Protein 2FFM (pdb70)

Structure (mmCIF, N/CA/C/O backbone):
data_2FFM
#
_entry.id   2FFM
#
_cell.length_a   40.235
_cell.length_b   40.235
_cell.length_c   122.947
_cell.angle_alpha   90.00
_cell.angle_beta   90.00
_cell.angle_gamma   90.00
#
_symmetry.space_group_name_H-M   'P 41 21 2'
#
loop_
_entity.id
_entity.type
_entity.pdbx_description
1 polymer SAV1430
2 water water
#
loop_
_atom_site.group_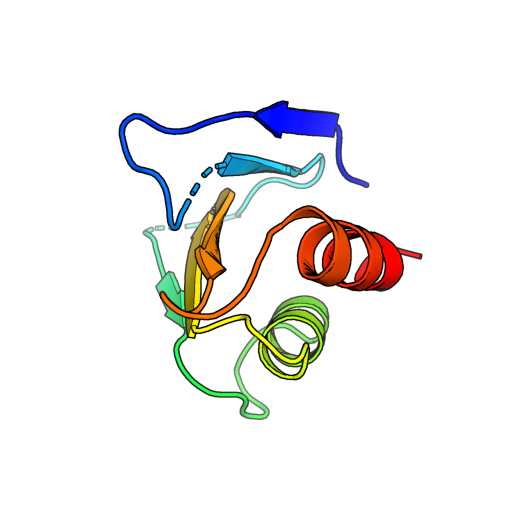PDB
_atom_site.id
_atom_site.type_symbol
_atom_site.label_atom_id
_atom_site.label_alt_id
_atom_site.label_comp_id
_atom_site.label_asym_id
_atom_site.label_entity_id
_atom_site.label_seq_id
_atom_site.pdbx_PDB_ins_code
_atom_site.Cartn_x
_atom_site.Cartn_y
_atom_site.Cartn_z
_atom_site.occupancy
_atom_site.B_iso_or_equiv
_atom_site.auth_seq_id
_atom_site.auth_comp_id
_atom_site.auth_asym_id
_atom_site.auth_atom_id
_atom_site.pdbx_PDB_model_num
ATOM 9 N N . LYS A 1 2 ? 29.323 8.034 7.222 1.00 62.69 2 LYS A N 1
ATOM 10 C CA . LYS A 1 2 ? 29.153 8.748 8.479 1.00 59.94 2 LYS A CA 1
ATOM 11 C C . LYS A 1 2 ? 28.944 7.836 9.684 1.00 58.02 2 LYS A C 1
ATOM 12 O O . LYS A 1 2 ? 28.314 6.782 9.586 1.00 58.34 2 LYS A O 1
ATOM 18 N N . ILE A 1 3 ? 29.476 8.259 10.826 1.00 55.64 3 ILE A N 1
ATOM 19 C CA . ILE A 1 3 ? 29.314 7.521 12.069 1.00 51.38 3 ILE A CA 1
ATOM 20 C C . ILE A 1 3 ? 27.971 7.938 12.647 1.00 49.36 3 ILE A C 1
ATOM 21 O O . ILE A 1 3 ? 27.701 9.129 12.790 1.00 48.81 3 ILE A O 1
ATOM 26 N N . ILE A 1 4 ? 27.134 6.958 12.975 1.00 47.24 4 ILE A N 1
ATOM 27 C CA . ILE A 1 4 ? 25.816 7.230 13.539 1.00 44.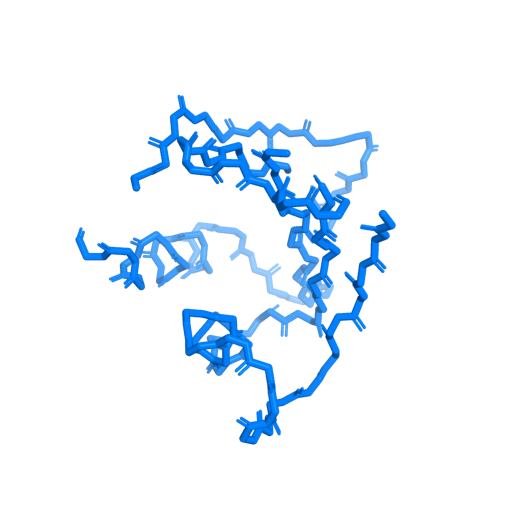93 4 ILE A CA 1
ATOM 28 C C . ILE A 1 4 ? 25.772 6.978 15.043 1.00 41.23 4 ILE A C 1
ATOM 29 O O . ILE A 1 4 ? 24.866 7.454 15.728 1.00 41.38 4 ILE A O 1
ATOM 34 N N . SER A 1 5 ? 26.757 6.240 15.552 1.00 38.29 5 SER A N 1
ATOM 35 C CA . SER A 1 5 ? 26.812 5.915 16.978 1.00 35.69 5 SER A CA 1
ATOM 36 C C . SER A 1 5 ? 28.148 5.337 17.444 1.00 33.71 5 SER A C 1
ATOM 37 O O . SER A 1 5 ? 28.745 4.513 16.761 1.00 34.63 5 SER A O 1
ATOM 40 N N . ILE A 1 6 ? 28.602 5.782 18.613 1.00 31.37 6 ILE A N 1
ATOM 41 C CA . ILE A 1 6 ? 29.848 5.317 19.221 1.00 31.60 6 ILE A CA 1
ATOM 42 C C . ILE A 1 6 ? 29.494 4.874 20.635 1.00 32.50 6 ILE A C 1
ATOM 43 O O . ILE A 1 6 ? 28.928 5.650 21.412 1.00 31.52 6 ILE A O 1
ATOM 48 N N . SER A 1 7 ? 29.803 3.630 20.977 1.00 33.25 7 SER A N 1
ATOM 49 C CA . SER A 1 7 ? 29.457 3.146 22.310 1.00 34.11 7 SER A CA 1
ATOM 50 C C . SER A 1 7 ? 30.571 2.408 23.019 1.00 34.69 7 SER A C 1
ATOM 51 O O . SER A 1 7 ? 31.661 2.224 22.493 1.00 34.67 7 SER A O 1
ATOM 54 N N . GLU A 1 8 ? 30.268 2.004 24.238 1.00 37.85 8 GLU A N 1
ATOM 55 C CA . GLU A 1 8 ? 31.203 1.283 25.059 1.00 40.16 8 GLU A CA 1
ATOM 56 C C . GLU A 1 8 ? 30.851 -0.187 24.893 1.00 41.28 8 GLU A C 1
ATOM 57 O O . GLU A 1 8 ? 29.694 -0.5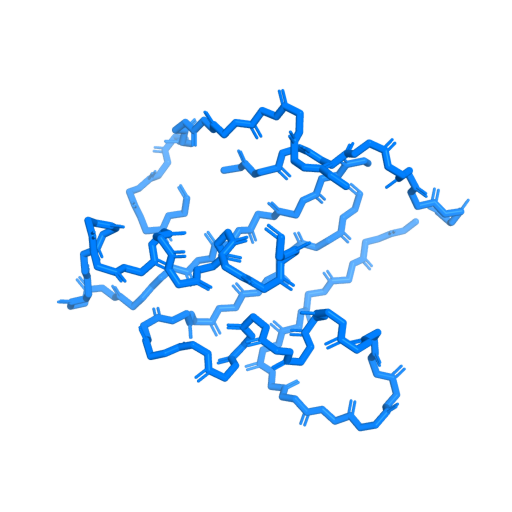40 24.662 1.00 42.02 8 GLU A O 1
ATOM 63 N N . THR A 1 9 ? 31.843 -1.051 25.007 1.00 42.29 9 THR A N 1
ATOM 64 C CA . THR A 1 9 ? 31.586 -2.466 24.858 1.00 43.18 9 THR A CA 1
ATOM 65 C C . THR A 1 9 ? 31.839 -3.136 26.208 1.00 43.05 9 THR A C 1
ATOM 66 O O . THR A 1 9 ? 32.411 -2.524 27.112 1.00 41.75 9 THR A O 1
ATOM 70 N N . PRO A 1 10 ? 31.396 -4.391 26.370 1.00 43.97 10 PRO A N 1
ATOM 71 C CA . PRO A 1 10 ? 31.620 -5.087 27.639 1.00 45.36 10 PRO A CA 1
ATOM 72 C C . PRO A 1 10 ? 33.105 -5.162 27.994 1.00 46.27 10 PRO A C 1
ATOM 73 O O . PRO A 1 10 ? 33.460 -5.517 29.112 1.00 47.16 10 PRO A O 1
ATOM 77 N N . ASN A 1 11 ? 33.968 -4.829 27.039 1.00 46.89 11 ASN A N 1
ATOM 78 C CA . ASN A 1 11 ? 35.399 -4.843 27.292 1.00 48.15 11 ASN A CA 1
ATOM 79 C C . ASN A 1 11 ? 35.959 -3.422 27.245 1.00 48.11 11 ASN A C 1
ATOM 80 O O . ASN A 1 11 ? 35.297 -2.493 26.781 1.00 50.15 11 ASN A O 1
ATOM 85 N N . HIS A 1 12 ? 37.189 -3.251 27.709 1.00 46.30 12 HIS A N 1
ATOM 86 C CA . HIS A 1 12 ? 37.784 -1.922 27.754 1.00 45.27 12 HIS A CA 1
ATOM 87 C C . HIS A 1 12 ? 38.584 -1.477 26.525 1.00 44.24 12 HIS A C 1
ATOM 88 O O . HIS A 1 12 ? 38.543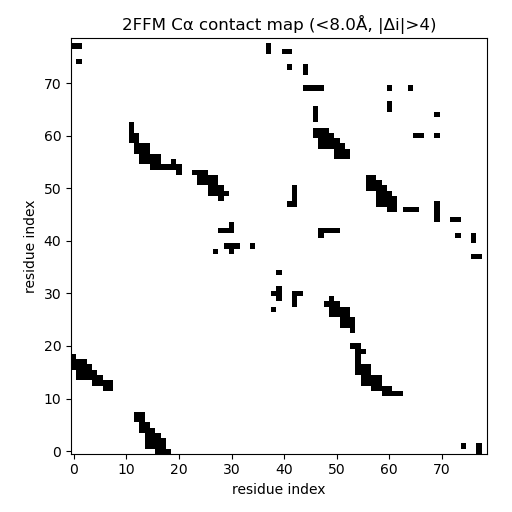 -0.301 26.142 1.00 43.80 12 HIS A O 1
ATOM 95 N N . ASN A 1 13 ? 39.304 -2.414 25.919 1.00 41.36 13 ASN A N 1
ATOM 96 C CA . ASN A 1 13 ? 40.127 -2.131 24.750 1.00 38.95 13 ASN A CA 1
ATOM 97 C C . ASN A 1 13 ? 39.362 -2.179 23.434 1.00 38.27 13 ASN A C 1
ATOM 98 O O . ASN A 1 13 ? 39.963 -2.186 22.358 1.00 36.15 13 ASN A O 1
ATOM 103 N N . THR A 1 14 ? 38.036 -2.197 23.520 1.00 36.82 14 THR A N 1
ATOM 104 C CA . THR A 1 14 ? 37.221 -2.266 22.326 1.00 34.95 14 THR A CA 1
ATOM 105 C C . THR A 1 14 ? 35.967 -1.402 22.406 1.00 34.92 14 THR A C 1
ATOM 106 O O . THR A 1 14 ? 35.334 -1.299 23.457 1.00 34.75 14 THR A O 1
ATOM 118 N N . LYS A 1 16 ? 32.368 -0.152 20.017 1.00 27.96 16 LYS A N 1
ATOM 119 C CA . LYS A 1 16 ? 31.513 -0.420 18.872 1.00 27.05 16 LYS A CA 1
ATOM 120 C C . LYS A 1 16 ? 31.085 0.879 18.196 1.00 27.63 16 LYS A C 1
ATOM 121 O O . LYS A 1 16 ? 30.404 1.716 18.794 1.00 26.88 16 LYS A O 1
ATOM 127 N N . ILE A 1 17 ? 31.508 1.036 16.945 1.00 27.02 17 ILE A N 1
ATOM 128 C CA . ILE A 1 17 ? 31.195 2.202 16.140 1.00 26.77 17 ILE A CA 1
ATOM 129 C C . ILE A 1 17 ? 30.192 1.786 15.066 1.00 30.18 17 ILE A C 1
ATOM 130 O O . ILE A 1 17 ? 30.502 0.966 14.203 1.00 31.71 17 ILE A O 1
ATOM 135 N N . THR A 1 18 ? 28.984 2.335 15.124 1.00 32.02 18 THR A N 1
ATOM 136 C CA . THR A 1 18 ? 27.967 1.996 14.136 1.00 35.71 18 THR A CA 1
ATOM 137 C C . THR A 1 18 ? 27.985 2.991 12.972 1.00 38.10 18 THR A C 1
ATOM 138 O O . THR A 1 18 ? 27.904 4.197 13.175 1.00 35.74 18 THR A O 1
ATOM 142 N N . LEU A 1 19 ? 28.105 2.475 11.752 1.00 42.56 19 LEU A N 1
ATOM 143 C CA . LEU A 1 19 ? 28.137 3.319 10.563 1.00 45.42 19 LEU A CA 1
ATOM 144 C C . LEU A 1 19 ? 26.777 3.358 9.872 1.00 48.20 19 LEU A C 1
ATOM 145 O O . LEU A 1 19 ? 25.901 2.538 10.154 1.00 47.89 19 LEU A O 1
ATOM 150 N N . SER A 1 20 ? 26.603 4.319 8.971 1.00 52.06 20 SER A N 1
ATOM 151 C CA . SER A 1 20 ? 25.346 4.464 8.246 1.00 54.69 20 SER A CA 1
ATOM 152 C C . SER A 1 20 ? 25.237 3.411 7.147 1.00 56.71 20 SER A C 1
ATOM 153 O O . SER A 1 20 ? 24.241 2.680 7.063 1.00 56.06 20 SER A O 1
ATOM 156 N N . GLU A 1 21 ? 26.277 3.334 6.320 1.00 58.16 21 GLU A N 1
ATOM 157 C CA . GLU A 1 21 ? 26.335 2.381 5.217 1.00 59.19 21 GLU A CA 1
ATOM 158 C C . GLU A 1 21 ? 26.579 0.970 5.757 1.00 58.57 21 GLU A C 1
ATOM 159 O O . GLU A 1 21 ? 27.610 0.700 6.375 1.00 56.92 21 GLU A O 1
ATOM 165 N N . SER A 1 22 ? 25.617 0.081 5.520 1.00 58.15 22 SER A N 1
ATOM 166 C CA . SER A 1 22 ? 25.691 -1.303 5.980 1.00 56.33 22 SER A CA 1
ATOM 167 C C . SER A 1 22 ? 26.470 -2.185 5.003 1.00 55.31 22 SER A C 1
ATOM 168 O O . SER A 1 22 ? 26.667 -1.815 3.844 1.00 54.31 22 SER A O 1
ATOM 171 N N . ARG A 1 23 ? 26.913 -3.348 5.479 1.00 53.84 23 ARG A N 1
ATOM 172 C CA . ARG A 1 23 ? 27.681 -4.294 4.665 1.00 51.96 23 ARG A CA 1
ATOM 173 C C . ARG A 1 23 ? 26.753 -5.132 3.777 1.00 50.96 23 ARG A C 1
ATOM 174 O O . ARG A 1 23 ? 25.651 -5.504 4.188 1.00 49.58 23 ARG A O 1
ATOM 182 N N . GLU A 1 24 ? 27.195 -5.424 2.559 1.00 50.58 24 GLU A N 1
ATOM 183 C CA . GLU A 1 24 ? 26.386 -6.207 1.622 1.00 50.58 24 GLU A CA 1
ATOM 184 C C . GLU A 1 24 ? 26.277 -7.678 2.012 1.00 48.78 24 GLU A C 1
ATOM 185 O O . GLU A 1 24 ? 25.185 -8.252 1.989 1.00 47.61 24 GLU A O 1
ATOM 191 N N . GLY A 1 25 ? 27.412 -8.278 2.362 1.00 46.44 25 GLY A N 1
ATOM 192 C CA . GLY A 1 25 ? 27.425 -9.669 2.769 1.00 43.14 25 GLY A CA 1
ATOM 193 C C . GLY A 1 25 ? 27.051 -9.813 4.229 1.00 41.60 25 GLY A C 1
ATOM 194 O O . GLY A 1 25 ? 27.095 -8.848 4.992 1.00 40.79 25 GLY A O 1
ATOM 203 N N . THR A 1 27 ? 28.593 -12.052 6.173 1.00 37.18 27 THR A N 1
ATOM 204 C CA . THR A 1 27 ? 29.772 -12.524 6.878 1.00 37.10 27 THR A CA 1
ATOM 205 C C . THR A 1 27 ? 30.547 -11.368 7.488 1.00 37.35 27 THR A C 1
ATOM 206 O O . THR A 1 27 ? 30.327 -10.202 7.153 1.00 39.01 27 THR A O 1
ATOM 210 N N . SER A 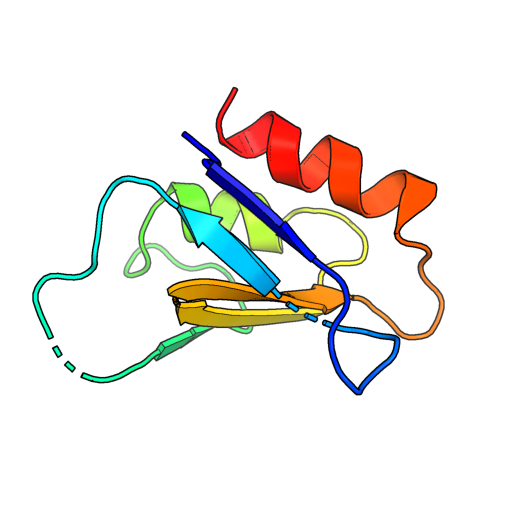1 28 ? 31.457 -11.701 8.393 1.00 36.20 28 SER A N 1
ATOM 211 C CA . SER A 1 28 ? 32.261 -10.700 9.056 1.00 34.52 28 SER A CA 1
ATOM 212 C C . SER A 1 28 ? 33.689 -10.786 8.551 1.00 36.41 28 SER A C 1
ATOM 213 O O . SER A 1 28 ? 34.049 -11.725 7.836 1.00 37.16 28 SER A O 1
ATOM 216 N N . ASP A 1 29 ? 34.489 -9.790 8.927 1.00 36.53 29 ASP A N 1
ATOM 217 C CA . ASP A 1 29 ? 35.897 -9.699 8.554 1.00 37.04 29 ASP A CA 1
ATOM 218 C C . ASP A 1 29 ? 36.667 -9.040 9.695 1.00 36.93 29 ASP A C 1
ATOM 219 O O . ASP A 1 29 ? 36.205 -8.064 10.276 1.00 37.23 29 ASP A O 1
ATOM 224 N N . THR A 1 30 ? 37.836 -9.584 10.012 1.00 35.68 30 THR A N 1
ATOM 225 C CA . THR A 1 30 ? 38.681 -9.042 11.066 1.00 34.86 30 THR A CA 1
ATOM 226 C C . THR A 1 30 ? 39.998 -8.645 10.416 1.00 34.79 30 THR A C 1
ATOM 227 O O . THR A 1 30 ? 40.749 -9.496 9.935 1.00 33.36 30 THR A O 1
ATOM 231 N N . TYR A 1 31 ? 40.264 -7.344 10.395 1.00 33.15 31 TYR A N 1
ATOM 232 C CA . TYR A 1 31 ? 41.476 -6.824 9.790 1.00 32.30 31 TYR A CA 1
ATOM 233 C C . TYR A 1 31 ? 42.474 -6.429 10.851 1.00 33.47 31 TYR A C 1
ATOM 234 O O . TYR A 1 31 ? 42.176 -5.619 11.724 1.00 33.51 31 TYR A O 1
ATOM 243 N N . THR A 1 32 ? 43.670 -7.000 10.764 1.00 36.10 32 THR A N 1
ATOM 244 C CA . THR A 1 32 ? 44.722 -6.712 11.728 1.00 37.54 32 THR A CA 1
ATOM 245 C C . THR A 1 32 ? 45.865 -5.905 11.121 1.00 38.23 32 THR A C 1
ATOM 246 O O . THR A 1 32 ? 46.658 -5.307 11.845 1.00 37.73 32 THR A O 1
ATOM 250 N N . LYS A 1 33 ? 45.940 -5.887 9.794 1.00 39.53 33 LYS A N 1
ATOM 251 C CA . LYS A 1 33 ? 46.995 -5.161 9.085 1.00 42.07 33 LYS A CA 1
ATOM 252 C C . LYS A 1 33 ? 46.479 -4.566 7.774 1.00 42.93 33 LYS A C 1
ATOM 253 O O . LYS A 1 33 ? 45.529 -5.078 7.186 1.00 43.99 33 LYS A O 1
ATOM 259 N N . VAL A 1 34 ? 47.114 -3.497 7.306 1.00 42.43 34 VAL A N 1
ATOM 260 C CA . VAL A 1 34 ? 46.678 -2.858 6.072 1.00 43.05 34 VAL A CA 1
ATOM 261 C C . VAL A 1 34 ? 47.230 -3.511 4.806 1.00 43.82 34 VAL A C 1
ATOM 262 O O . VAL A 1 34 ? 48.358 -4.015 4.790 1.00 44.83 34 VAL A O 1
ATOM 266 N N . ASP A 1 35 ? 46.407 -3.516 3.758 1.00 41.90 35 ASP A N 1
ATOM 267 C CA . ASP A 1 35 ? 46.789 -4.033 2.448 1.00 41.40 35 ASP A CA 1
ATOM 268 C C . ASP A 1 35 ? 45.733 -3.662 1.419 1.00 41.18 35 ASP A C 1
ATOM 269 O O . ASP A 1 35 ? 44.560 -3.497 1.737 1.00 40.60 35 ASP A O 1
ATOM 274 N N . ASP A 1 36 ? 46.180 -3.526 0.180 1.00 42.36 36 ASP A N 1
ATOM 275 C CA . ASP A 1 36 ? 45.337 -3.117 -0.933 1.00 42.24 36 ASP A CA 1
ATOM 276 C C . ASP A 1 36 ? 43.973 -3.797 -1.131 1.00 40.45 36 ASP A C 1
ATOM 277 O O . ASP A 1 36 ? 43.089 -3.208 -1.747 1.00 41.09 36 ASP A O 1
ATOM 282 N N . SER A 1 37 ? 43.788 -5.014 -0.624 1.00 36.92 37 SER A N 1
ATOM 283 C CA . SER A 1 37 ? 42.513 -5.702 -0.802 1.00 35.08 37 SER A CA 1
ATOM 284 C C . SER A 1 37 ? 41.388 -5.160 0.081 1.00 33.57 37 SER A C 1
ATOM 285 O O . SER A 1 37 ? 40.228 -5.123 -0.337 1.00 35.69 37 SER A O 1
ATOM 288 N N . GLN A 1 38 ? 41.720 -4.731 1.291 1.00 30.68 38 GLN A N 1
ATOM 289 C CA . GLN A 1 38 ? 40.721 -4.206 2.219 1.00 29.03 38 GLN A CA 1
ATOM 290 C C . GLN A 1 38 ? 40.152 -2.864 1.776 1.00 26.40 38 GLN A C 1
ATOM 291 O O . GLN A 1 38 ? 40.698 -2.210 0.888 1.00 27.72 38 GLN A O 1
ATOM 297 N N . PRO A 1 39 ? 39.024 -2.449 2.375 1.00 24.46 39 PRO A N 1
ATOM 298 C CA . PRO A 1 39 ? 38.455 -1.152 1.990 1.00 25.55 39 PRO A CA 1
ATOM 299 C C . PRO A 1 39 ? 39.433 -0.038 2.420 1.00 22.91 39 PRO A C 1
ATOM 300 O O . PRO A 1 39 ? 40.192 -0.209 3.371 1.00 21.89 39 PRO A O 1
ATOM 304 N N . ALA A 1 40 ? 39.406 1.094 1.727 1.00 22.56 40 ALA A N 1
ATOM 305 C CA . ALA A 1 40 ? 40.309 2.197 2.044 1.00 22.51 40 ALA A CA 1
ATOM 306 C C . ALA A 1 40 ? 40.135 2.747 3.444 1.00 22.92 40 ALA A C 1
ATOM 307 O O . ALA A 1 40 ? 41.120 2.917 4.173 1.00 24.51 40 ALA A O 1
ATOM 309 N N . PHE A 1 41 ? 38.897 3.040 3.834 1.00 21.90 41 PHE A N 1
ATOM 310 C CA . PHE A 1 41 ? 38.697 3.595 5.161 1.00 23.63 41 PHE A CA 1
ATOM 311 C C . PHE A 1 41 ? 39.237 2.616 6.207 1.00 23.53 41 PHE A C 1
ATOM 312 O O . PHE A 1 41 ? 39.737 3.036 7.250 1.00 24.92 41 PHE A O 1
ATOM 320 N N . ILE A 1 42 ? 39.187 1.319 5.899 1.00 23.42 42 ILE A N 1
ATOM 321 C CA . ILE A 1 42 ? 39.694 0.290 6.808 1.00 24.51 42 ILE A CA 1
ATOM 322 C C . ILE A 1 42 ? 41.214 0.372 7.007 1.00 27.06 42 ILE A C 1
ATOM 323 O O . ILE A 1 42 ? 41.713 0.156 8.121 1.00 28.41 42 ILE A O 1
ATOM 328 N N . ASN A 1 43 ? 41.956 0.673 5.942 1.00 26.18 43 ASN A N 1
ATOM 329 C CA . ASN A 1 43 ? 43.413 0.792 6.071 1.00 26.28 43 ASN A CA 1
ATOM 330 C C . ASN A 1 43 ? 43.764 2.094 6.780 1.00 25.98 43 ASN A C 1
ATOM 331 O O . ASN A 1 43 ? 44.774 2.180 7.463 1.00 22.89 43 ASN A O 1
ATOM 336 N N . ASP A 1 44 ? 42.937 3.118 6.605 1.00 28.08 44 ASP A N 1
ATOM 337 C CA . ASP A 1 44 ? 43.247 4.369 7.258 1.00 30.75 44 ASP A CA 1
ATOM 338 C C . ASP A 1 44 ? 43.066 4.250 8.755 1.00 30.35 44 ASP A C 1
ATOM 339 O O . ASP A 1 44 ? 43.827 4.833 9.515 1.00 32.07 44 ASP A O 1
ATOM 344 N N . ILE A 1 45 ? 42.080 3.476 9.187 1.00 30.01 45 ILE A N 1
ATOM 345 C CA . ILE A 1 45 ? 41.857 3.303 10.611 1.00 29.90 45 ILE A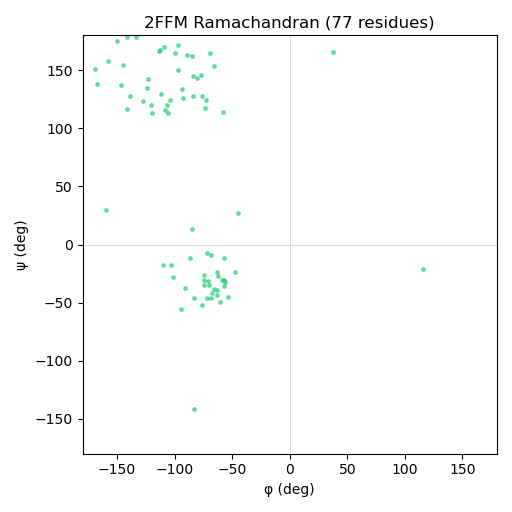 CA 1
ATOM 346 C C . ILE A 1 45 ? 43.014 2.518 11.233 1.00 30.78 45 ILE A C 1
ATOM 347 O O . ILE A 1 45 ? 43.532 2.901 12.277 1.00 32.70 45 ILE A O 1
ATOM 352 N N . LEU A 1 46 ? 43.425 1.429 10.595 1.00 29.99 46 LEU A N 1
ATOM 353 C CA . LEU A 1 46 ? 44.537 0.630 11.106 1.00 30.86 46 LEU A CA 1
ATOM 354 C C . LEU A 1 46 ? 45.839 1.427 11.274 1.00 29.97 46 LEU A C 1
ATOM 355 O O . LEU A 1 46 ? 46.605 1.177 12.196 1.00 27.37 46 LEU A O 1
ATOM 360 N N . LYS A 1 47 ? 46.084 2.374 10.373 1.00 30.34 47 LYS A N 1
ATOM 361 C CA . LYS A 1 47 ? 47.283 3.197 10.427 1.00 31.58 47 LYS A CA 1
ATOM 362 C C . LYS A 1 47 ? 47.263 4.150 11.624 1.00 32.46 47 LYS A C 1
ATOM 363 O O . LYS A 1 47 ? 48.262 4.820 11.914 1.00 35.51 47 LYS A O 1
ATOM 369 N N . VAL A 1 48 ? 46.125 4.227 12.308 1.00 32.67 48 VAL A N 1
ATOM 370 C CA . VAL A 1 48 ? 45.995 5.082 13.484 1.00 32.12 48 VAL A CA 1
ATOM 371 C C . VAL A 1 48 ? 46.766 4.469 14.645 1.00 32.27 48 VAL A C 1
ATOM 372 O O . VAL A 1 48 ? 46.559 3.311 14.995 1.00 31.05 48 VAL A O 1
ATOM 376 N N . GLU A 1 49 ? 47.677 5.252 15.214 1.00 34.24 49 GLU A N 1
ATOM 377 C CA . GLU A 1 49 ? 48.510 4.831 16.340 1.00 35.95 49 GLU A CA 1
ATOM 378 C C . GLU A 1 49 ? 47.635 4.419 17.514 1.00 36.10 49 GLU A C 1
ATOM 379 O O . GLU A 1 49 ? 46.926 5.245 18.095 1.00 37.66 49 GLU A O 1
ATOM 385 N N . GLY A 1 50 ? 47.685 3.139 17.862 1.00 35.72 50 GLY A N 1
ATOM 386 C CA . GLY A 1 50 ? 46.886 2.660 18.972 1.00 34.48 50 GLY A CA 1
ATOM 387 C C . GLY A 1 50 ? 45.829 1.652 18.569 1.00 33.48 50 GLY A C 1
ATOM 388 O O . GLY A 1 50 ? 45.332 0.896 19.405 1.00 34.29 50 GLY A O 1
ATOM 389 N N . VAL A 1 51 ? 45.463 1.648 17.295 1.00 30.67 51 VAL A N 1
ATOM 390 C CA . VAL A 1 51 ? 44.477 0.699 16.819 1.00 29.11 51 VAL A CA 1
ATOM 391 C C . VAL A 1 51 ? 45.151 -0.654 16.688 1.00 29.76 51 VAL A C 1
ATOM 392 O O . VAL A 1 51 ? 46.201 -0.778 16.057 1.00 30.94 51 VAL A O 1
ATOM 396 N N . LYS A 1 52 ? 44.553 -1.670 17.295 1.00 30.80 52 LYS A N 1
ATOM 397 C CA . LYS A 1 52 ? 45.108 -3.018 17.239 1.00 32.61 52 LYS A CA 1
ATOM 398 C C . LYS A 1 52 ? 44.480 -3.833 16.101 1.00 31.05 52 LYS A C 1
ATOM 399 O O . LYS A 1 52 ? 45.189 -4.366 15.256 1.00 29.28 52 LYS A O 1
ATOM 405 N N . SER A 1 53 ? 43.154 -3.936 16.089 1.00 31.57 53 SER A N 1
ATOM 406 C CA . SER A 1 53 ? 42.463 -4.684 15.042 1.00 32.89 53 SER A CA 1
ATOM 407 C C . SER A 1 53 ? 41.090 -4.084 14.811 1.00 31.31 53 SER A C 1
ATOM 408 O O . SER A 1 53 ? 40.663 -3.192 15.544 1.00 30.64 53 SER A O 1
ATOM 411 N N . ILE A 1 54 ? 40.395 -4.605 13.803 1.00 30.34 54 ILE A N 1
ATOM 412 C CA . ILE A 1 54 ? 39.059 -4.134 13.455 1.00 29.59 54 ILE A CA 1
ATOM 413 C C . ILE A 1 54 ? 38.134 -5.291 13.107 1.00 28.43 54 ILE A C 1
ATOM 414 O O . ILE A 1 54 ? 38.474 -6.135 12.289 1.00 29.13 54 ILE A O 1
ATOM 419 N N . PHE A 1 55 ? 36.973 -5.336 13.747 1.00 28.95 55 PHE A N 1
ATOM 420 C CA . PHE A 1 55 ? 35.984 -6.366 13.457 1.00 27.47 55 PHE A CA 1
ATOM 421 C C . PHE A 1 55 ? 34.903 -5.637 12.687 1.00 27.96 55 PHE A C 1
ATOM 422 O O . PHE A 1 55 ? 34.315 -4.692 13.200 1.00 26.12 55 PHE A O 1
ATOM 430 N N . HIS A 1 56 ? 34.646 -6.077 11.459 1.00 29.88 56 HIS A N 1
ATOM 431 C CA . HIS A 1 56 ? 33.652 -5.439 10.606 1.00 30.92 56 HIS A CA 1
ATOM 432 C C . HIS A 1 56 ? 32.543 -6.397 10.189 1.00 31.70 56 HIS A C 1
ATOM 433 O O . HIS A 1 56 ? 32.806 -7.405 9.534 1.00 32.98 56 HIS A O 1
ATOM 440 N N . VAL A 1 57 ? 31.302 -6.070 10.542 1.00 32.23 57 VAL A N 1
ATOM 441 C CA . VAL A 1 57 ? 30.170 -6.926 10.191 1.00 33.22 57 VAL A CA 1
ATOM 442 C C . VAL A 1 57 ? 28.846 -6.179 10.218 1.00 34.07 57 VAL A C 1
ATOM 443 O O . VAL A 1 57 ? 28.602 -5.396 11.121 1.00 35.90 57 VAL A O 1
ATOM 455 N N . ASP A 1 59 ? 26.319 -3.467 9.993 1.00 41.34 59 ASP A N 1
ATOM 456 C CA . ASP A 1 59 ? 26.375 -1.998 9.956 1.00 40.98 59 ASP A CA 1
ATOM 457 C C . ASP A 1 59 ? 27.319 -1.377 10.988 1.00 39.97 59 ASP A C 1
ATOM 458 O O . ASP A 1 59 ? 27.111 -0.237 11.410 1.00 39.81 59 ASP A O 1
ATOM 463 N N . PHE A 1 60 ? 28.356 -2.107 11.394 1.00 38.42 60 PHE A N 1
ATOM 464 C CA . PHE A 1 60 ? 29.272 -1.572 12.403 1.00 35.70 60 PHE A CA 1
ATOM 465 C C . PHE A 1 60 ? 30.648 -2.210 12.415 1.00 32.96 60 PHE A C 1
ATOM 466 O O . PHE A 1 60 ? 30.834 -3.334 11.958 1.00 33.79 60 PHE A O 1
ATOM 474 N N . ILE A 1 61 ? 31.610 -1.474 12.957 1.00 29.23 61 ILE A N 1
ATOM 475 C CA . ILE A 1 61 ? 32.961 -1.979 13.098 1.00 26.30 61 ILE A CA 1
ATOM 476 C C . ILE A 1 61 ? 33.333 -1.868 14.568 1.00 26.63 61 ILE A C 1
ATOM 477 O O . ILE A 1 61 ? 33.056 -0.859 15.218 1.00 27.47 61 ILE A O 1
ATOM 482 N N . SER A 1 62 ? 33.927 -2.923 15.104 1.00 26.54 62 SER A N 1
ATOM 483 C CA . SER A 1 62 ? 34.372 -2.906 16.483 1.00 24.28 62 SER A CA 1
ATOM 484 C C . SER A 1 62 ? 35.883 -2.768 16.418 1.00 23.99 62 SER A C 1
ATOM 485 O O . SER A 1 62 ? 36.602 -3.651 15.939 1.00 20.33 62 SER A O 1
ATOM 488 N N . VAL A 1 63 ? 36.341 -1.624 16.895 1.00 23.13 63 VAL A N 1
ATOM 489 C CA . VAL A 1 63 ? 37.743 -1.281 16.905 1.00 26.60 63 VAL A CA 1
ATOM 490 C C . VAL A 1 63 ? 38.383 -1.660 18.240 1.00 28.74 63 VAL A C 1
ATOM 491 O O . VAL A 1 63 ? 37.815 -1.399 19.297 1.00 31.34 63 VAL A O 1
ATOM 495 N N . ASP A 1 64 ? 39.549 -2.296 18.179 1.00 30.89 64 ASP A N 1
ATOM 496 C CA . ASP A 1 64 ? 40.290 -2.687 19.372 1.00 34.09 64 ASP A CA 1
ATOM 497 C C . ASP A 1 64 ? 41.552 -1.835 19.430 1.00 34.93 64 ASP A C 1
ATOM 498 O O . ASP A 1 64 ? 42.294 -1.740 18.449 1.00 33.72 64 ASP A O 1
ATOM 503 N N . LYS A 1 65 ? 41.789 -1.223 20.584 1.00 36.13 65 LYS A N 1
ATOM 504 C CA . LYS A 1 65 ? 42.956 -0.381 20.783 1.00 37.13 65 LYS A CA 1
ATOM 505 C C . LYS A 1 65 ? 44.051 -1.182 21.464 1.00 38.87 65 LYS A C 1
ATOM 506 O O . LYS A 1 65 ? 43.825 -2.310 21.893 1.00 38.11 65 LYS A O 1
ATOM 512 N N . GLU A 1 66 ? 45.238 -0.592 21.548 1.00 41.63 66 GLU A N 1
ATOM 513 C CA . GLU A 1 66 ? 46.364 -1.229 22.212 1.00 45.46 66 GLU A CA 1
ATOM 514 C C . GLU A 1 66 ? 46.115 -1.077 23.711 1.00 46.50 66 GLU A C 1
ATOM 515 O O . GLU A 1 66 ? 45.549 -0.074 24.149 1.00 46.43 66 GLU A O 1
ATOM 521 N N . ASN A 1 67 ? 46.529 -2.069 24.491 1.00 48.15 67 ASN A N 1
ATOM 522 C CA . ASN A 1 67 ? 46.339 -2.036 25.942 1.00 50.13 67 ASN A CA 1
ATOM 523 C C . ASN A 1 67 ? 46.955 -0.798 26.584 1.00 51.26 67 ASN A C 1
ATOM 524 O O . ASN A 1 67 ? 46.444 -0.280 27.580 1.00 52.68 67 ASN A O 1
ATOM 529 N N . ASP A 1 68 ? 48.051 -0.324 26.008 1.00 50.53 68 ASP A N 1
ATOM 530 C CA . ASP A 1 68 ? 48.729 0.842 26.537 1.00 51.48 68 ASP A CA 1
ATOM 531 C C . ASP A 1 68 ? 48.180 2.168 26.012 1.00 49.01 68 ASP A C 1
ATOM 532 O O . ASP A 1 68 ? 48.511 3.227 26.541 1.00 49.52 68 ASP A O 1
ATOM 537 N N . ALA A 1 69 ? 47.342 2.114 24.982 1.00 45.59 69 ALA A N 1
ATOM 538 C CA . ALA A 1 69 ? 46.778 3.328 24.414 1.00 42.75 69 ALA A CA 1
ATOM 539 C C . ALA A 1 69 ? 45.469 3.721 25.091 1.00 41.54 69 ALA A C 1
ATOM 540 O O . ALA A 1 69 ? 44.843 2.915 25.779 1.00 40.28 69 ALA A O 1
ATOM 542 N N . ASN A 1 70 ? 45.069 4.973 24.892 1.00 40.11 70 ASN A N 1
ATOM 543 C CA . ASN A 1 70 ? 43.829 5.488 25.461 1.00 39.67 70 ASN A CA 1
ATOM 544 C C . ASN A 1 70 ? 42.900 6.030 24.375 1.00 39.12 70 ASN A C 1
ATOM 545 O O . ASN A 1 70 ? 43.342 6.653 23.415 1.00 39.80 70 ASN A O 1
ATOM 550 N N . TRP A 1 71 ? 41.604 5.815 24.551 1.00 38.35 71 TRP A N 1
ATOM 551 C CA . TRP A 1 71 ? 40.625 6.261 23.580 1.00 36.99 71 TRP A CA 1
ATOM 552 C C . TRP A 1 71 ? 40.548 7.758 23.371 1.00 38.16 71 TRP A C 1
ATOM 553 O O . TRP A 1 71 ? 40.155 8.205 22.298 1.00 36.75 71 TRP A O 1
ATOM 564 N N . GLU A 1 72 ? 40.908 8.530 24.398 1.00 41.11 72 GLU A N 1
ATOM 565 C CA . GLU A 1 72 ? 40.888 9.994 24.317 1.00 41.75 72 GLU A CA 1
ATOM 566 C C . GLU A 1 72 ? 41.763 10.483 23.151 1.00 41.51 72 GLU A C 1
ATOM 567 O O . GLU A 1 72 ? 41.494 11.524 22.559 1.00 43.21 72 GLU A O 1
ATOM 573 N N . THR A 1 73 ? 42.810 9.728 22.829 1.00 40.45 73 THR A N 1
ATOM 574 C CA . THR A 1 73 ? 43.709 10.098 21.739 1.00 41.09 73 THR A CA 1
ATOM 575 C C . THR A 1 73 ? 43.479 9.324 20.438 1.00 39.69 73 THR A C 1
ATOM 576 O O . THR A 1 73 ? 43.764 9.835 19.353 1.00 40.08 73 THR A O 1
ATOM 580 N N . VAL A 1 74 ? 42.972 8.097 20.555 1.00 37.45 74 VAL A N 1
ATOM 581 C CA . VAL A 1 74 ? 42.711 7.234 19.401 1.00 34.01 74 VAL A CA 1
ATOM 582 C C . VAL A 1 74 ? 41.368 7.499 18.714 1.00 33.75 74 VAL A C 1
ATOM 583 O O . VAL A 1 74 ? 41.305 7.606 17.486 1.00 32.39 74 VAL A O 1
ATOM 587 N N . LEU A 1 75 ? 40.307 7.623 19.506 1.00 33.72 75 LEU A N 1
ATOM 588 C CA . LEU A 1 75 ? 38.962 7.840 18.968 1.00 35.49 75 LEU A CA 1
ATOM 589 C C . LEU A 1 75 ? 38.855 9.031 18.020 1.00 36.88 75 LEU A C 1
ATOM 590 O O . LEU A 1 75 ? 38.243 8.930 16.954 1.00 37.81 75 LEU A O 1
ATOM 595 N N . PRO A 1 76 ? 39.450 10.176 18.387 1.00 37.92 76 PRO A N 1
ATOM 596 C CA . PRO A 1 76 ? 39.363 11.337 17.500 1.00 38.17 76 PRO A CA 1
ATOM 597 C C . PRO A 1 76 ? 40.037 11.106 16.156 1.00 38.48 76 PRO A C 1
ATOM 598 O O . PRO A 1 76 ? 39.540 11.536 15.108 1.00 37.12 76 PRO A O 1
ATOM 602 N N . LYS A 1 77 ? 41.175 10.425 16.181 1.00 39.30 77 LYS A N 1
ATOM 603 C CA . LYS A 1 77 ? 41.878 10.152 14.936 1.00 40.34 77 LYS A CA 1
ATOM 604 C C . LYS A 1 77 ? 41.079 9.124 14.139 1.00 41.26 77 LYS A C 1
ATOM 605 O O . LYS A 1 77 ? 41.080 9.140 12.908 1.00 43.00 77 LYS A O 1
ATOM 611 N N . VAL A 1 78 ? 40.382 8.242 14.850 1.00 40.40 78 VAL A N 1
ATOM 612 C CA . VAL A 1 78 ? 39.579 7.229 14.196 1.00 39.79 78 VAL A CA 1
ATOM 613 C C . VAL A 1 78 ? 38.399 7.853 13.474 1.00 40.30 78 VAL A C 1
ATOM 614 O O . VAL A 1 78 ? 38.079 7.463 12.356 1.00 41.24 78 VAL A O 1
ATOM 618 N N . GLU A 1 79 ? 37.757 8.820 14.114 1.00 39.75 79 GLU A N 1
ATOM 619 C CA . GLU A 1 79 ? 36.614 9.490 13.514 1.00 40.63 79 GLU A CA 1
ATOM 620 C C . GLU A 1 79 ? 37.088 10.439 12.429 1.00 40.15 79 GLU A C 1
ATOM 621 O O . GLU A 1 79 ? 36.357 10.731 11.492 1.00 40.62 79 GLU A O 1
ATOM 627 N N . ALA A 1 80 ? 38.322 10.914 12.557 1.00 40.45 80 ALA A N 1
ATOM 628 C CA . ALA A 1 80 ? 38.889 11.835 11.579 1.00 40.17 80 ALA A CA 1
ATOM 629 C C . ALA A 1 80 ? 38.998 11.182 10.200 1.00 40.22 80 ALA A C 1
ATOM 630 O O . ALA A 1 80 ? 39.041 11.866 9.175 1.00 39.71 80 ALA A O 1
ATOM 632 N N . VAL A 1 81 ? 39.050 9.854 10.186 1.00 40.16 81 VAL A N 1
ATOM 633 C CA . VAL A 1 81 ? 39.146 9.091 8.950 1.00 39.16 81 VAL A CA 1
ATOM 634 C C . VAL A 1 81 ? 37.902 9.318 8.088 1.00 37.69 81 VAL A C 1
ATO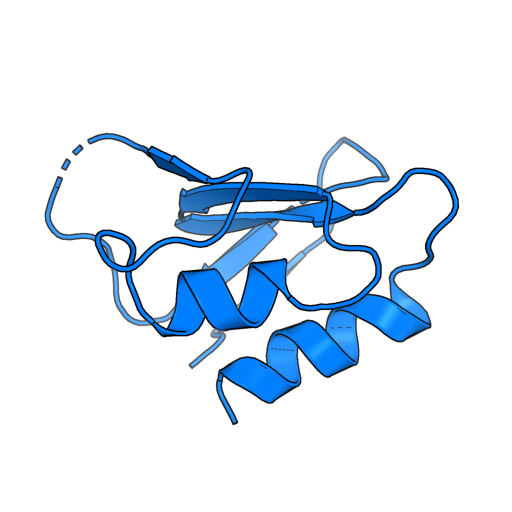M 635 O O . VAL A 1 81 ? 38.010 9.514 6.883 1.00 35.11 81 VAL A O 1
ATOM 639 N N . PHE A 1 82 ? 36.726 9.305 8.705 1.00 37.55 82 PHE A N 1
ATOM 640 C CA . PHE A 1 82 ? 35.490 9.511 7.956 1.00 39.85 82 PHE A CA 1
ATOM 641 C C . PHE A 1 82 ? 35.368 10.971 7.529 1.00 44.19 82 PHE A C 1
ATOM 642 O O . PHE A 1 82 ? 34.484 11.341 6.759 1.00 45.22 82 PHE A O 1
ATOM 650 N N . GLU A 1 83 ? 36.288 11.791 8.023 1.00 48.39 83 GLU A N 1
ATOM 651 C CA . GLU A 1 83 ? 36.321 13.204 7.688 1.00 51.25 83 GLU A CA 1
ATOM 652 C C . GLU A 1 83 ? 35.015 13.888 8.015 1.00 53.70 83 GLU A C 1
ATOM 653 O O . GLU A 1 83 ? 34.792 14.164 9.221 1.00 55.90 83 GLU A O 1
#

Foldseek 3Di:
DWPDDDDDPDHQKKTQADDADPDDKDKAQADDDVDDPLLNQLNVQQFWGMWIHHNIIMTGGHPPDDCVR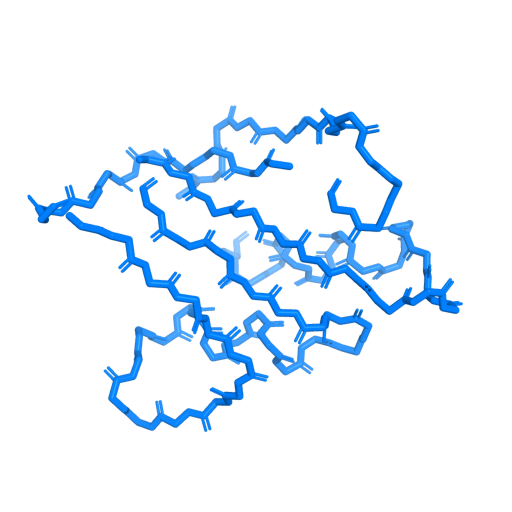SVVSNVVSVD

B-factor: mean 38.84, std 10.37, range [15.85, 80.87]

Solvent-accessible surface area: 5141 Å² total

Organism: Staphylococcus aureus (strain Mu50 / ATCC 700699) (NCBI:txid158878)

InterPro domains:
  IPR014824 Scaffold protein Nfu/NifU, N-terminal [PF08712] (4-82)
  IPR014824 Scaffold protein Nfu/NifU, N-terminal [SM00932] (4-83)
  IPR036498 Scaffold protein Nfu/NifU, N-terminal domain superfamily [G3DSA:3.30.1370.70] (1-83)
  IPR036498 Scaffold protein Nfu/NifU, N-terminal domain superfamily [SSF110836] (1-82)

Nearest PDB structures (foldseek):
  2ffm-assembly1_A  TM=1.013E+00  e=7.272E-14  Staphylococcus aureus subsp. aureus Mu50
  1pqx-assembly1_A  TM=8.272E-01  e=7.900E-11  Staphylococcus aureus subsp. aureus Mu50
  2k1h-assembly1_A  TM=7.431E-01  e=3.309E-08  Staphylococcus epidermidis ATCC 12228
  4wsc-assembly1_C  TM=4.213E-01  e=7.629E+00  Escherichia coli K-12

CATH classification: 3.30.1370.70

Radius of gyration: 11.69 Å; Cα contacts (8 Å, |Δi|>4): 128; chains: 1; bounding box: 23×26×29 Å

Sequence (79 aa):
KIISISETPNHNTKITLSESREGTSDTYTKVDDSQPAFINDILKVEGVKSIFHVDFISVDKENDANWETVLPKVEAVFE

Secondary structure (DSSP, 8-state):
-EEEE---SSS---EEESSPP----EEE-S--TTS-HHHHHHHTSTTEEEEEE--EEEEEE-TT--HHHHHHHHHHTT-